Protein AF-A0A4V2B0Q5-F1 (afdb_monomer)

pLDDT: mean 84.86, std 21.52, range [37.88, 98.75]

Foldseek 3Di:
DDDDDDDDDDDDDPPDDDPPPPPPDPPPDPPPVPPDPPFAEDADAFDADPVRHTPVVVLLVRLLVCLVVQGQAYEALDVNNVVPSDDLVVQLVSQVSSCVSCVVSHAYEYELDDPDPVSSVVSCVVCVVHPHPYYDD

Secondary structure (DSSP, 8-state):
----PPPP-----TT-----------------------S-EEE----B-TTSSB-HHHHHHHHHHHHHTT-SEEEETSTTTTTTTS-HHHHHHHHHHHHHHHTTSSEEEEE---S-HHHHHHHHHHHTTSS-SEEE-

Mean predicted aligned error: 11.38 Å

Solvent-accessible surface area (backbone atoms only — not comparable to full-atom values): 8552 Å² total; per-residue (Å²): 138,85,82,86,75,87,79,80,79,91,75,90,60,98,84,64,76,76,82,80,78,71,79,74,75,80,78,88,63,80,89,69,75,76,83,76,80,81,69,57,64,43,65,41,65,65,48,60,42,99,87,68,49,74,28,64,71,57,42,51,55,52,50,52,48,40,60,73,71,64,40,48,22,39,30,40,38,31,77,66,16,42,46,89,78,56,51,75,67,55,53,51,51,52,51,55,53,48,43,65,71,34,67,82,64,40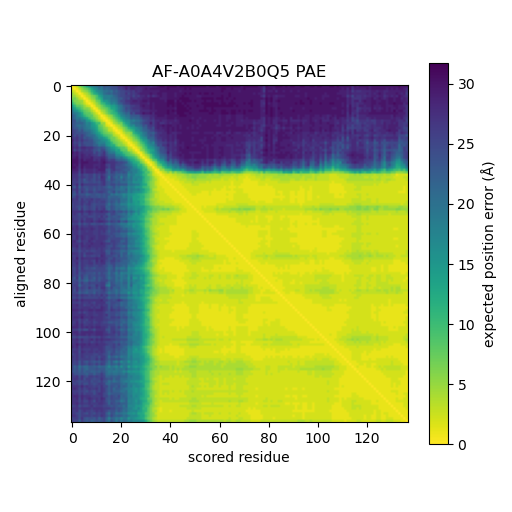,42,41,27,39,42,34,57,56,100,39,71,70,56,20,53,51,38,44,61,59,52,67,74,44,96,52,79,45,73,43,112

Radius of gyration: 20.99 Å; Cα contacts (8 Å, |Δi|>4): 161; chains: 1; bounding box: 62×54×34 Å

Structure (mmCIF, N/CA/C/O backbone):
data_AF-A0A4V2B0Q5-F1
#
_entry.id   AF-A0A4V2B0Q5-F1
#
loop_
_atom_site.group_PDB
_atom_site.id
_atom_site.type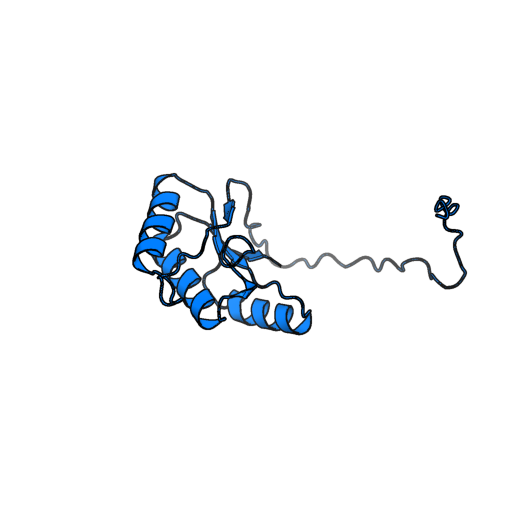_symbol
_atom_site.label_atom_id
_atom_site.label_alt_id
_atom_site.label_comp_id
_atom_site.label_asym_id
_atom_site.label_entity_id
_atom_site.label_seq_id
_atom_site.pdbx_PDB_ins_code
_atom_site.Cartn_x
_atom_site.Cartn_y
_atom_site.Cartn_z
_atom_site.occupancy
_atom_site.B_iso_or_equiv
_atom_site.auth_seq_id
_atom_site.auth_comp_id
_atom_site.auth_asym_id
_atom_site.auth_atom_id
_atom_site.pdbx_PDB_model_num
ATOM 1 N N . MET A 1 1 ? 50.010 -2.312 -4.223 1.00 40.66 1 MET A N 1
ATOM 2 C CA . MET A 1 1 ? 48.945 -1.689 -3.409 1.00 40.66 1 MET A CA 1
ATOM 3 C C . MET A 1 1 ? 49.176 -0.182 -3.366 1.00 40.66 1 MET A C 1
ATOM 5 O O . MET A 1 1 ? 50.048 0.237 -2.614 1.00 40.66 1 MET A O 1
ATOM 9 N N . PRO A 1 2 ? 48.503 0.635 -4.196 1.00 41.44 2 PRO A N 1
ATOM 10 C CA . PRO A 1 2 ? 48.603 2.082 -4.092 1.00 41.44 2 PRO A CA 1
ATOM 11 C C . PRO A 1 2 ? 47.474 2.639 -3.214 1.00 41.44 2 PRO A C 1
ATOM 13 O O . PRO A 1 2 ? 46.297 2.342 -3.397 1.00 41.44 2 PRO A O 1
ATOM 16 N N . VAL A 1 3 ? 47.881 3.439 -2.237 1.00 46.75 3 VAL A N 1
ATOM 17 C CA . VAL A 1 3 ? 47.051 4.226 -1.322 1.00 46.75 3 VAL A CA 1
ATOM 18 C C . VAL A 1 3 ? 46.380 5.361 -2.104 1.00 46.75 3 VAL A C 1
ATOM 20 O O . VAL A 1 3 ? 47.073 6.188 -2.699 1.00 46.75 3 VAL A O 1
ATOM 23 N N . TYR A 1 4 ? 45.047 5.430 -2.108 1.00 43.41 4 TYR A N 1
ATOM 24 C CA . TYR A 1 4 ? 44.324 6.561 -2.694 1.00 43.41 4 TYR A CA 1
ATOM 25 C C . TYR A 1 4 ? 44.425 7.779 -1.770 1.00 43.41 4 TYR A C 1
ATOM 27 O O . TYR A 1 4 ? 43.914 7.797 -0.652 1.00 43.41 4 TYR A O 1
ATOM 35 N N . ARG A 1 5 ? 45.125 8.804 -2.258 1.00 41.38 5 ARG A N 1
ATOM 36 C CA . ARG A 1 5 ? 45.285 10.118 -1.632 1.00 41.38 5 ARG A CA 1
ATOM 37 C C . ARG A 1 5 ? 44.006 10.935 -1.856 1.00 41.38 5 ARG A C 1
ATOM 39 O O . ARG A 1 5 ? 43.526 11.025 -2.982 1.00 41.38 5 ARG A O 1
ATOM 46 N N . CYS A 1 6 ? 43.468 11.528 -0.791 1.00 37.88 6 CYS A N 1
ATOM 47 C CA . CYS A 1 6 ? 42.300 12.412 -0.834 1.00 37.88 6 CYS A CA 1
ATOM 48 C C . CYS A 1 6 ? 42.549 13.597 -1.794 1.00 37.88 6 CYS A C 1
ATOM 50 O O . CYS A 1 6 ? 43.540 14.315 -1.641 1.00 37.88 6 CYS A O 1
ATOM 52 N N . LEU A 1 7 ? 41.687 13.774 -2.802 1.00 46.06 7 LEU A N 1
ATOM 53 C CA . LEU A 1 7 ? 41.765 14.876 -3.770 1.00 46.06 7 LEU A CA 1
ATOM 54 C C . LEU A 1 7 ? 41.350 16.212 -3.120 1.00 46.06 7 LEU A C 1
ATOM 56 O O . LEU A 1 7 ? 40.396 16.240 -2.340 1.00 46.06 7 LEU A O 1
ATOM 60 N N . PRO A 1 8 ? 42.019 17.336 -3.437 1.00 46.00 8 PRO A N 1
ATOM 61 C CA . PRO A 1 8 ? 41.707 18.626 -2.842 1.00 46.00 8 PRO A CA 1
ATOM 62 C C . PRO A 1 8 ? 40.469 19.276 -3.481 1.00 46.00 8 PRO A C 1
ATOM 64 O O . PRO A 1 8 ? 40.273 19.242 -4.691 1.00 46.00 8 PRO A O 1
ATOM 67 N N . ARG A 1 9 ? 39.661 19.891 -2.609 1.00 49.53 9 ARG A N 1
ATOM 68 C CA . ARG A 1 9 ? 38.743 21.036 -2.787 1.00 49.53 9 ARG A CA 1
ATOM 69 C C . ARG A 1 9 ? 38.374 21.402 -4.242 1.00 49.53 9 ARG A C 1
ATOM 71 O O . ARG A 1 9 ? 39.154 22.024 -4.956 1.00 49.53 9 ARG A O 1
ATOM 78 N N . ILE A 1 10 ? 37.127 21.105 -4.621 1.00 55.50 10 ILE A N 1
ATOM 79 C CA . ILE A 1 10 ? 36.496 21.482 -5.898 1.00 55.50 10 ILE A CA 1
ATOM 80 C C . ILE A 1 10 ? 36.629 22.997 -6.133 1.00 55.50 10 ILE A C 1
ATOM 82 O O . ILE A 1 10 ? 36.014 23.808 -5.435 1.00 55.50 10 ILE A O 1
ATOM 86 N N . ALA A 1 11 ? 37.428 23.373 -7.131 1.00 45.50 11 ALA A N 1
ATOM 87 C CA . ALA A 1 11 ? 37.493 24.723 -7.674 1.00 45.50 11 ALA A CA 1
ATOM 88 C C . ALA A 1 11 ? 36.322 24.953 -8.649 1.00 45.50 11 ALA A C 1
ATOM 90 O O . ALA A 1 11 ? 36.002 24.100 -9.476 1.00 45.50 11 ALA A O 1
ATOM 91 N N . ARG A 1 12 ? 35.668 26.115 -8.532 1.00 48.53 12 ARG A N 1
ATOM 92 C CA . ARG A 1 12 ? 34.535 26.550 -9.364 1.00 48.53 12 ARG A CA 1
ATOM 93 C C . ARG A 1 12 ? 35.002 26.770 -10.810 1.00 48.53 12 ARG A C 1
ATOM 95 O O . ARG A 1 12 ? 35.681 27.753 -11.086 1.00 48.53 12 ARG A O 1
ATOM 102 N N . GLY A 1 13 ? 34.657 25.856 -11.716 1.00 43.53 13 GLY A N 1
ATOM 103 C CA . GLY A 1 13 ? 34.906 26.004 -13.153 1.00 43.53 13 GLY A CA 1
ATOM 104 C C . GLY A 1 13 ? 33.869 26.902 -13.857 1.00 43.53 13 GLY A C 1
ATOM 105 O O . GLY A 1 13 ? 32.760 27.065 -13.347 1.00 43.53 13 GLY A O 1
ATOM 106 N N . PRO A 1 14 ? 34.189 27.442 -15.050 1.00 50.22 14 PRO A N 1
ATOM 107 C CA . PRO A 1 14 ? 33.365 28.408 -15.798 1.00 50.22 14 PRO A CA 1
ATOM 108 C C . PRO A 1 14 ? 32.073 27.831 -16.414 1.00 50.22 14 PRO A C 1
ATOM 110 O O . PRO A 1 14 ? 31.337 28.554 -17.076 1.00 50.22 14 PRO A O 1
ATOM 113 N N . TYR A 1 15 ? 31.782 26.544 -16.194 1.00 47.38 15 TYR A N 1
ATOM 114 C CA . TYR A 1 15 ? 30.649 25.820 -16.789 1.00 47.38 15 TYR A CA 1
ATOM 115 C C . TYR A 1 15 ? 29.410 25.695 -15.887 1.00 47.38 15 TYR A C 1
ATOM 117 O O . TYR A 1 15 ? 28.433 25.067 -16.284 1.00 47.38 15 TYR A O 1
ATOM 125 N N . TYR A 1 16 ? 29.409 26.305 -14.698 1.00 42.81 16 TYR A N 1
ATOM 126 C CA . TYR A 1 16 ? 28.202 26.426 -13.877 1.00 42.81 16 TYR A CA 1
ATOM 127 C C . TYR A 1 16 ? 27.689 27.868 -13.924 1.00 42.81 16 TYR A C 1
ATOM 129 O O . TYR A 1 16 ? 28.200 28.709 -13.177 1.00 42.81 16 TYR A O 1
ATOM 137 N N . PRO A 1 17 ? 26.688 28.196 -14.765 1.00 55.19 17 PRO A N 1
ATOM 138 C CA . PRO A 1 17 ? 25.975 29.448 -14.580 1.00 55.19 17 PRO A CA 1
ATOM 139 C C . PRO A 1 17 ? 25.344 29.440 -13.182 1.00 55.19 17 PRO A C 1
ATOM 141 O O . PRO A 1 17 ? 24.828 28.417 -12.723 1.00 55.19 17 PRO A O 1
ATOM 144 N N . ALA A 1 18 ? 25.415 30.575 -12.483 1.00 54.31 18 ALA A N 1
ATOM 145 C CA . ALA A 1 18 ? 24.735 30.747 -11.204 1.00 54.31 18 ALA A CA 1
ATOM 146 C C . ALA A 1 18 ? 23.251 30.369 -11.369 1.00 54.31 18 ALA A C 1
ATOM 148 O O . ALA A 1 18 ? 22.654 30.737 -12.387 1.00 54.31 18 ALA A O 1
ATOM 149 N N . PRO A 1 19 ? 22.637 29.639 -10.419 1.00 50.50 19 PRO A N 1
ATOM 150 C CA . PRO A 1 19 ? 21.245 29.251 -10.555 1.00 50.50 19 PRO A CA 1
ATOM 151 C C . PRO A 1 19 ? 20.395 30.517 -10.642 1.00 50.50 19 PRO A C 1
ATOM 153 O O . PRO A 1 19 ? 20.313 31.305 -9.697 1.00 50.50 19 PRO A O 1
ATOM 156 N N . LEU A 1 20 ? 19.773 30.718 -11.804 1.00 53.41 20 LEU A N 1
ATOM 157 C CA . LEU A 1 20 ? 18.772 31.748 -12.012 1.00 53.41 20 LEU A CA 1
ATOM 158 C C . LEU A 1 20 ? 17.530 31.296 -11.240 1.00 53.41 20 LEU A C 1
ATOM 160 O O . LEU A 1 20 ? 16.644 30.640 -11.787 1.00 53.41 20 LEU A O 1
ATOM 164 N N . PHE A 1 21 ? 17.498 31.572 -9.936 1.00 53.44 21 PHE A N 1
ATOM 165 C CA . PHE A 1 21 ? 16.332 31.322 -9.099 1.00 53.44 21 PHE A CA 1
ATOM 166 C C . PHE A 1 21 ? 15.186 32.207 -9.597 1.00 53.44 21 PHE A C 1
ATOM 168 O O . PHE A 1 21 ? 14.968 33.327 -9.134 1.00 53.44 21 PHE A O 1
ATOM 175 N N . ARG A 1 22 ? 14.431 31.700 -10.578 1.00 51.22 22 ARG A N 1
ATOM 176 C CA . ARG A 1 22 ? 13.109 32.214 -10.906 1.00 51.22 22 ARG A CA 1
ATOM 177 C C . ARG A 1 22 ? 12.263 32.023 -9.659 1.00 51.22 22 ARG A C 1
ATOM 179 O O . ARG A 1 22 ? 11.947 30.905 -9.265 1.00 51.22 22 ARG A O 1
ATOM 186 N N . ARG A 1 23 ? 11.928 33.142 -9.026 1.00 48.72 23 ARG A N 1
ATOM 187 C CA . ARG A 1 23 ? 10.976 33.229 -7.924 1.00 48.72 23 ARG A CA 1
ATOM 188 C C . ARG A 1 23 ? 9.655 32.635 -8.420 1.00 48.72 23 ARG A C 1
ATOM 190 O O . ARG A 1 23 ? 8.920 33.296 -9.152 1.00 48.72 23 ARG A O 1
ATOM 197 N N . PHE A 1 24 ? 9.396 31.368 -8.097 1.00 50.41 24 PHE A N 1
ATOM 198 C CA . PHE A 1 24 ? 8.123 30.729 -8.405 1.00 50.41 24 PHE A CA 1
ATOM 199 C C . PHE A 1 24 ? 7.029 31.559 -7.734 1.00 50.41 24 PHE A C 1
ATOM 201 O O . PHE A 1 24 ? 7.028 31.747 -6.515 1.00 50.41 24 PHE A O 1
ATOM 208 N N . LYS A 1 25 ? 6.128 32.124 -8.545 1.00 43.75 25 LYS A N 1
ATOM 209 C CA . LYS A 1 25 ? 4.905 32.737 -8.035 1.00 43.75 25 LYS A CA 1
ATOM 210 C C . LYS A 1 25 ? 4.177 31.653 -7.245 1.00 43.75 25 LYS A C 1
ATOM 212 O O . LYS A 1 25 ? 3.886 30.591 -7.787 1.00 43.75 25 LYS A O 1
ATOM 217 N N . ARG A 1 26 ? 3.920 31.922 -5.963 1.00 45.16 26 ARG A N 1
ATOM 218 C CA . ARG A 1 26 ? 3.016 31.131 -5.124 1.00 45.16 26 ARG A CA 1
ATOM 219 C C . ARG A 1 26 ? 1.700 31.000 -5.895 1.00 45.16 26 ARG A C 1
ATOM 221 O O . ARG A 1 26 ? 1.021 32.004 -6.101 1.00 45.16 26 ARG A O 1
ATOM 228 N N . PHE A 1 27 ? 1.379 29.800 -6.368 1.00 46.44 27 PHE A N 1
ATOM 229 C CA . PHE A 1 27 ? 0.047 29.517 -6.882 1.00 46.44 27 PHE A CA 1
ATOM 230 C C . PHE A 1 27 ? -0.914 29.630 -5.699 1.00 46.44 27 PHE A C 1
ATOM 232 O O . PHE A 1 27 ? -0.896 28.803 -4.792 1.00 46.44 27 PHE A O 1
ATOM 239 N N . ALA A 1 28 ? -1.711 30.696 -5.684 1.00 52.34 28 ALA A N 1
ATOM 240 C CA . ALA A 1 28 ? -2.884 30.804 -4.833 1.00 52.34 28 ALA A CA 1
ATOM 241 C C . ALA A 1 28 ? -3.981 29.912 -5.439 1.00 52.34 28 ALA A C 1
ATOM 243 O O . ALA A 1 28 ? -4.867 30.389 -6.139 1.00 52.34 28 ALA A O 1
ATOM 244 N N . GLY A 1 29 ? -3.848 28.599 -5.258 1.00 41.22 29 GLY A N 1
ATOM 245 C CA . GLY A 1 29 ? -4.942 27.645 -5.431 1.00 41.22 29 GLY A CA 1
ATOM 246 C C . GLY A 1 29 ? -5.624 27.430 -4.083 1.00 41.22 29 GLY A C 1
ATOM 247 O O . GLY A 1 29 ? -4.952 27.531 -3.058 1.00 41.22 29 GLY A O 1
ATOM 248 N N . ASN A 1 30 ? -6.941 27.192 -4.095 1.00 45.16 30 ASN A N 1
ATOM 249 C CA . ASN A 1 30 ? -7.788 26.906 -2.929 1.00 45.16 30 ASN A CA 1
ATOM 250 C C . ASN A 1 30 ? -7.044 26.170 -1.811 1.00 45.16 30 ASN A C 1
ATOM 252 O O . ASN A 1 30 ? -6.282 25.249 -2.093 1.00 45.16 30 ASN A O 1
ATOM 256 N N . SER A 1 31 ? -7.309 26.558 -0.558 1.00 45.66 31 SER A N 1
ATOM 257 C CA . SER A 1 31 ? -6.813 25.895 0.651 1.00 45.66 31 SER A CA 1
ATOM 258 C C . SER A 1 31 ? -7.182 24.409 0.638 1.00 45.66 31 SER A C 1
ATOM 260 O O . SER A 1 31 ? -8.184 23.994 1.213 1.00 45.66 31 SER A O 1
ATOM 262 N N . MET A 1 32 ? -6.356 23.606 -0.022 1.00 50.19 32 MET A N 1
ATOM 263 C CA . MET A 1 32 ? -6.259 22.179 0.186 1.00 50.19 32 MET A CA 1
ATOM 264 C C . MET A 1 32 ? -5.786 22.075 1.629 1.00 50.19 32 MET A C 1
ATOM 266 O O . MET A 1 32 ? -4.662 22.480 1.931 1.00 50.19 32 MET A O 1
ATOM 270 N N . SER A 1 33 ? -6.672 21.677 2.545 1.00 56.34 33 SER A N 1
ATOM 271 C CA . SER A 1 33 ? -6.256 21.337 3.902 1.00 56.34 33 SER A CA 1
ATOM 272 C C . SER A 1 33 ? -5.078 20.385 3.747 1.00 56.34 33 SER A C 1
ATOM 274 O O . SER A 1 33 ? -5.255 19.309 3.175 1.00 56.34 33 SER A O 1
ATOM 276 N N . ALA A 1 34 ? -3.875 20.825 4.117 1.00 62.38 34 ALA A N 1
ATOM 277 C CA . ALA A 1 34 ? -2.680 20.025 3.922 1.00 62.38 34 ALA A CA 1
ATOM 278 C C . ALA A 1 34 ? -2.923 18.683 4.618 1.00 62.38 34 ALA A C 1
ATOM 280 O O . ALA A 1 34 ? -3.135 18.652 5.831 1.00 62.38 34 ALA A O 1
ATOM 281 N N . VAL A 1 35 ? -2.983 17.600 3.839 1.00 68.81 35 VAL A N 1
ATOM 282 C CA . VAL A 1 35 ? -3.104 16.253 4.393 1.00 68.81 35 VAL A CA 1
ATOM 283 C C . VAL A 1 35 ? -1.852 16.044 5.234 1.00 68.81 35 VAL A C 1
ATOM 285 O O . VAL A 1 35 ? -0.736 16.029 4.716 1.00 68.81 35 VAL A O 1
ATOM 288 N N . SER A 1 36 ? -2.028 16.003 6.552 1.00 85.56 36 SER A N 1
ATOM 289 C CA . SER A 1 36 ? -0.931 15.745 7.474 1.00 85.56 36 SER A CA 1
ATOM 290 C C . SER A 1 36 ? -0.602 14.259 7.426 1.00 85.56 36 SER A C 1
ATOM 292 O O . SER A 1 36 ? -1.469 13.434 7.701 1.00 85.56 36 SER A O 1
ATOM 294 N N . PHE A 1 37 ? 0.653 13.938 7.114 1.00 93.25 37 PHE A N 1
ATOM 295 C CA . PHE A 1 37 ? 1.222 12.591 7.240 1.00 93.25 37 PHE A CA 1
ATOM 296 C C . PHE A 1 37 ? 2.000 12.418 8.555 1.00 93.25 37 PHE A C 1
ATOM 298 O O . PHE A 1 37 ? 2.855 11.544 8.670 1.00 93.25 37 PHE A O 1
ATOM 305 N N . ALA A 1 38 ? 1.766 13.278 9.550 1.00 94.50 38 ALA A N 1
ATOM 306 C CA . ALA A 1 38 ? 2.348 13.079 10.872 1.00 94.50 38 ALA A CA 1
ATOM 307 C C . ALA A 1 38 ? 1.749 11.822 11.520 1.00 94.50 38 ALA A C 1
ATOM 309 O O . ALA A 1 38 ? 0.536 11.640 11.482 1.00 94.50 38 ALA A O 1
ATOM 310 N N . GLY A 1 39 ? 2.600 10.984 12.112 1.00 95.31 39 GLY A N 1
ATOM 311 C CA . GLY A 1 39 ? 2.189 9.742 12.764 1.00 95.31 39 GLY A CA 1
ATOM 312 C C . GLY A 1 39 ? 3.030 8.538 12.345 1.00 95.31 39 GLY A C 1
ATOM 313 O O . GLY A 1 39 ? 3.984 8.653 11.570 1.00 95.31 39 GLY A O 1
ATOM 314 N N . LEU A 1 40 ? 2.667 7.368 12.858 1.00 96.94 40 LEU A N 1
ATOM 315 C CA . LEU A 1 40 ? 3.267 6.081 12.549 1.00 96.94 40 LEU A CA 1
ATOM 316 C C . LEU A 1 40 ? 2.692 5.517 11.245 1.00 96.94 40 LEU A C 1
ATOM 318 O O . LEU A 1 40 ? 1.560 5.040 11.202 1.00 96.94 40 LEU A O 1
ATOM 322 N N . HIS A 1 41 ? 3.512 5.521 10.196 1.00 97.56 41 HIS A N 1
ATOM 323 C CA . HIS A 1 41 ? 3.175 4.924 8.907 1.00 97.56 41 HIS A CA 1
ATOM 324 C C . HIS A 1 41 ? 4.004 3.661 8.693 1.00 97.56 41 HIS A C 1
ATOM 326 O O . HIS A 1 41 ? 5.235 3.718 8.671 1.00 97.56 41 HIS A O 1
ATOM 332 N N . VAL A 1 42 ? 3.342 2.518 8.541 1.00 98.38 42 VAL A N 1
ATOM 333 C CA . VAL A 1 42 ? 4.025 1.229 8.392 1.00 98.38 42 VAL A CA 1
ATOM 334 C C . VAL A 1 42 ? 4.202 0.907 6.915 1.00 98.38 42 VAL A C 1
ATOM 336 O O . VAL A 1 42 ? 3.227 0.814 6.171 1.00 98.38 42 VAL A O 1
ATOM 339 N N . ALA A 1 43 ? 5.451 0.698 6.494 1.00 98.19 43 ALA A N 1
ATOM 340 C CA . ALA A 1 43 ? 5.755 0.051 5.221 1.00 98.19 43 ALA A CA 1
ATOM 341 C C . ALA A 1 43 ? 5.365 -1.426 5.325 1.00 98.19 43 ALA A C 1
ATOM 343 O O . ALA A 1 43 ? 6.120 -2.245 5.848 1.00 98.19 43 ALA A O 1
ATOM 344 N N . ILE A 1 44 ? 4.138 -1.727 4.911 1.00 98.56 44 ILE A N 1
ATOM 345 C CA . ILE A 1 44 ? 3.532 -3.040 5.096 1.00 98.56 44 ILE A CA 1
ATOM 346 C C . ILE A 1 44 ? 4.129 -4.031 4.094 1.00 98.56 44 ILE A C 1
ATOM 348 O O . ILE A 1 44 ? 4.315 -3.709 2.920 1.00 98.56 44 ILE A O 1
ATOM 352 N N . VAL A 1 45 ? 4.451 -5.232 4.574 1.00 98.56 45 VAL A N 1
ATOM 353 C CA . VAL A 1 45 ? 4.925 -6.328 3.721 1.00 98.56 45 VAL A CA 1
ATOM 354 C C . VAL A 1 45 ? 3.792 -6.846 2.841 1.00 98.56 45 VAL A C 1
ATOM 356 O O . VAL A 1 45 ? 2.639 -6.883 3.274 1.00 98.56 45 VAL A O 1
ATOM 359 N N . THR A 1 46 ? 4.125 -7.315 1.640 1.00 98.69 46 THR A N 1
ATOM 360 C CA . THR A 1 46 ? 3.179 -8.060 0.804 1.00 98.69 46 THR A CA 1
ATOM 361 C C . THR A 1 46 ? 3.403 -9.555 1.025 1.00 98.69 46 THR A C 1
ATOM 363 O O . THR A 1 46 ? 4.461 -10.065 0.661 1.00 98.69 46 THR A O 1
ATOM 366 N N . PRO A 1 47 ? 2.473 -10.278 1.672 1.00 98.31 47 PRO A N 1
ATOM 367 C CA . PRO A 1 47 ? 2.639 -11.704 1.904 1.00 98.31 47 PRO A CA 1
ATOM 368 C C . PRO A 1 47 ? 2.375 -12.488 0.616 1.00 98.31 47 PRO A C 1
ATOM 370 O O . PRO A 1 47 ? 1.408 -12.219 -0.095 1.00 98.31 47 PRO A O 1
ATOM 373 N N . PHE A 1 48 ? 3.190 -13.508 0.367 1.00 98.19 48 PHE A N 1
ATOM 374 C CA . PHE A 1 48 ? 3.065 -14.404 -0.782 1.00 98.19 48 PHE A CA 1
ATOM 375 C C . PHE A 1 48 ? 2.885 -15.849 -0.326 1.00 98.19 48 PHE A C 1
ATOM 377 O O . PHE A 1 48 ? 3.382 -16.260 0.727 1.00 98.19 48 PHE A O 1
ATOM 384 N N . ARG A 1 49 ? 2.176 -16.634 -1.133 1.00 98.00 49 ARG A N 1
ATOM 385 C CA . ARG A 1 49 ? 2.116 -18.090 -1.000 1.00 98.00 49 ARG A CA 1
ATOM 386 C C . ARG A 1 49 ? 3.372 -18.725 -1.584 1.00 98.00 49 ARG A C 1
ATOM 388 O O . ARG A 1 49 ? 4.134 -18.091 -2.306 1.00 98.00 49 ARG A O 1
ATOM 395 N N . ALA A 1 50 ? 3.551 -20.019 -1.325 1.00 96.88 50 ALA A N 1
ATOM 396 C CA . ALA A 1 50 ? 4.671 -20.782 -1.873 1.00 96.88 50 ALA A CA 1
ATOM 397 C C . ALA A 1 50 ? 4.722 -20.783 -3.417 1.00 96.88 50 ALA A C 1
ATOM 399 O O . ALA A 1 50 ? 5.802 -20.951 -3.974 1.00 96.88 50 ALA A O 1
ATOM 400 N N . GLY A 1 51 ? 3.582 -20.591 -4.097 1.00 95.75 51 GLY A N 1
ATOM 401 C CA . GLY A 1 51 ? 3.502 -20.491 -5.559 1.00 95.75 51 GLY A CA 1
ATOM 402 C C . GLY A 1 51 ? 3.908 -19.130 -6.137 1.00 95.75 51 GLY A C 1
ATOM 403 O O . GLY A 1 51 ? 4.052 -19.010 -7.350 1.00 95.75 51 GLY A O 1
ATOM 404 N N . GLY A 1 52 ? 4.148 -18.126 -5.288 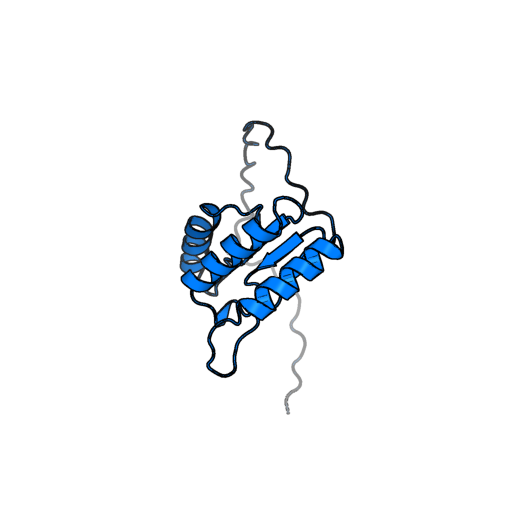1.00 94.88 52 GLY A N 1
ATOM 405 C CA . GLY A 1 52 ? 4.495 -16.766 -5.704 1.00 94.88 52 GLY A CA 1
ATOM 406 C C . GLY A 1 52 ? 3.293 -15.837 -5.871 1.00 94.88 52 GLY A C 1
ATOM 407 O O . GLY A 1 52 ? 3.488 -14.636 -5.994 1.00 94.88 52 GLY A O 1
ATOM 408 N N . GLU A 1 53 ? 2.057 -16.340 -5.811 1.00 97.31 53 GLU A N 1
ATOM 409 C CA . GLU A 1 53 ? 0.864 -15.494 -5.761 1.00 97.31 53 GLU A CA 1
ATOM 410 C C . GLU A 1 53 ? 0.700 -14.786 -4.407 1.00 97.31 53 GLU A C 1
ATOM 412 O O . GLU A 1 53 ? 1.009 -15.345 -3.349 1.00 97.31 53 GLU A O 1
ATOM 417 N N . VAL A 1 54 ? 0.145 -13.571 -4.421 1.00 98.31 54 VAL A N 1
ATOM 418 C CA . VAL A 1 54 ? -0.179 -12.827 -3.195 1.00 98.31 54 VAL A CA 1
ATOM 419 C C . VAL A 1 54 ? -1.110 -13.648 -2.293 1.00 98.31 54 VAL A C 1
ATOM 421 O O . VAL A 1 54 ? -2.172 -14.136 -2.703 1.00 98.31 54 VAL A O 1
ATOM 424 N N . ASP A 1 55 ? -0.744 -13.775 -1.017 1.00 98.56 55 ASP A N 1
ATOM 425 C CA . ASP A 1 55 ? -1.606 -14.384 -0.012 1.00 98.56 55 ASP A CA 1
ATOM 426 C C . ASP A 1 55 ? -2.615 -13.368 0.533 1.00 98.56 55 ASP A C 1
ATOM 428 O O . ASP A 1 55 ? -2.437 -12.748 1.584 1.00 98.56 55 ASP A O 1
ATOM 432 N N . TRP A 1 56 ? -3.740 -13.250 -0.165 1.00 98.38 56 TRP A N 1
ATOM 433 C CA . TRP A 1 56 ? -4.826 -12.337 0.195 1.00 98.38 56 TRP A CA 1
ATOM 434 C C . TRP A 1 56 ? -5.418 -12.556 1.595 1.00 98.38 56 TRP A C 1
ATOM 436 O O . TRP A 1 56 ? -5.938 -11.612 2.200 1.00 98.38 56 TRP A O 1
ATOM 446 N N . ALA A 1 57 ? -5.352 -13.782 2.124 1.00 98.44 57 ALA A N 1
ATOM 447 C CA . ALA A 1 57 ? -5.842 -14.072 3.466 1.00 98.44 57 ALA A CA 1
ATOM 448 C C . ALA A 1 57 ? -4.878 -13.515 4.522 1.00 98.44 57 ALA A C 1
ATOM 450 O O . ALA A 1 57 ? -5.320 -12.913 5.500 1.00 98.44 57 ALA A O 1
ATOM 451 N N . ALA A 1 58 ? -3.567 -13.680 4.316 1.00 98.69 58 ALA A N 1
ATOM 452 C CA . ALA A 1 58 ? -2.551 -13.063 5.163 1.00 98.69 58 ALA A CA 1
ATOM 453 C C . ALA A 1 58 ? -2.563 -11.534 5.052 1.00 98.69 58 ALA A C 1
ATOM 455 O O . ALA A 1 58 ? -2.506 -10.865 6.081 1.00 98.69 58 ALA A O 1
ATOM 456 N N . TRP A 1 59 ? -2.721 -10.993 3.840 1.00 98.75 59 TRP A N 1
ATOM 457 C CA . TRP A 1 59 ? -2.852 -9.552 3.606 1.00 98.75 59 TRP A CA 1
ATOM 458 C C . TRP A 1 59 ? -3.989 -8.950 4.434 1.00 98.75 59 TRP A C 1
ATOM 460 O O . TRP A 1 59 ? -3.776 -8.003 5.184 1.00 98.75 59 TRP A O 1
ATOM 470 N N . THR A 1 60 ? -5.174 -9.564 4.371 1.00 98.69 60 THR A N 1
ATOM 471 C CA . THR A 1 60 ? -6.350 -9.118 5.132 1.00 98.69 60 THR A CA 1
ATOM 472 C C . THR A 1 60 ? -6.079 -9.102 6.636 1.00 98.69 60 THR A C 1
ATOM 474 O O . THR A 1 60 ? -6.320 -8.095 7.293 1.00 98.69 60 THR A O 1
ATOM 477 N N . ARG A 1 61 ? -5.490 -10.176 7.183 1.00 98.69 61 ARG A N 1
ATOM 478 C CA . ARG A 1 61 ? -5.140 -10.234 8.613 1.00 98.69 61 ARG A CA 1
ATOM 479 C C . ARG A 1 61 ? -4.128 -9.159 9.019 1.00 98.69 61 ARG A C 1
ATOM 481 O O . ARG A 1 61 ? -4.233 -8.625 10.119 1.00 98.69 61 ARG A O 1
ATOM 488 N N . LEU A 1 62 ? -3.148 -8.859 8.163 1.00 98.50 62 LEU A N 1
ATOM 489 C CA . LEU A 1 62 ? -2.129 -7.839 8.431 1.00 98.50 62 LEU A CA 1
ATOM 490 C C . LEU A 1 62 ? -2.723 -6.428 8.449 1.00 98.50 62 LEU A C 1
ATOM 492 O O . LEU A 1 62 ? -2.428 -5.650 9.354 1.00 98.50 62 LEU A O 1
ATOM 496 N N . VAL A 1 63 ? -3.582 -6.100 7.485 1.00 98.62 63 VAL A N 1
ATOM 497 C CA . VAL A 1 63 ? -4.263 -4.801 7.462 1.00 98.62 63 VAL A CA 1
ATOM 498 C C . VAL A 1 63 ? -5.197 -4.668 8.666 1.00 98.62 63 VAL A C 1
ATOM 500 O O . VAL A 1 63 ? -5.129 -3.661 9.370 1.00 98.62 63 VAL A O 1
ATOM 503 N N . ASP A 1 64 ? -5.997 -5.695 8.969 1.00 98.56 64 ASP A N 1
ATOM 504 C CA . ASP A 1 64 ? -6.878 -5.706 10.144 1.00 98.56 64 ASP A CA 1
ATOM 505 C C . ASP A 1 64 ? -6.097 -5.525 11.450 1.00 98.56 64 ASP A C 1
ATOM 507 O O . ASP A 1 64 ? -6.539 -4.799 12.342 1.00 98.56 64 ASP A O 1
ATOM 511 N N . PHE A 1 65 ? -4.915 -6.135 11.560 1.00 98.69 65 PHE A N 1
ATOM 512 C CA . PHE A 1 65 ? -4.025 -5.921 12.694 1.00 98.69 65 PHE A CA 1
ATOM 513 C C . PHE A 1 65 ? -3.642 -4.441 12.831 1.00 98.69 65 PHE A C 1
ATOM 515 O O . PHE A 1 65 ? -3.814 -3.869 13.906 1.00 98.69 65 PHE A O 1
ATOM 522 N N . HIS A 1 66 ? -3.189 -3.784 11.759 1.00 98.50 66 HIS A N 1
ATOM 523 C CA . HIS A 1 66 ? -2.809 -2.366 11.812 1.00 98.50 66 HIS A CA 1
ATOM 524 C C . HIS A 1 66 ? -3.978 -1.436 12.130 1.00 98.50 66 HIS A C 1
ATOM 526 O O . HIS A 1 66 ? -3.818 -0.480 12.893 1.00 98.50 66 HIS A O 1
ATOM 532 N N . VAL A 1 67 ? -5.157 -1.751 11.595 1.00 98.19 67 VAL A N 1
ATOM 533 C CA . VAL A 1 67 ? -6.410 -1.085 11.947 1.00 98.19 67 VAL A CA 1
ATOM 534 C C . VAL A 1 67 ? -6.683 -1.205 13.451 1.00 98.19 67 VAL A C 1
ATOM 536 O O . VAL A 1 67 ? -7.000 -0.210 14.096 1.00 98.19 67 VAL A O 1
ATOM 539 N N . GLN A 1 68 ? -6.560 -2.406 14.024 1.00 98.25 68 GLN A N 1
ATOM 540 C CA . GLN A 1 68 ? -6.815 -2.655 15.448 1.00 98.25 68 GLN A CA 1
ATOM 541 C C . GLN A 1 68 ? -5.782 -1.990 16.361 1.00 98.25 68 GLN A C 1
ATOM 543 O O . GLN A 1 68 ? -6.135 -1.532 17.444 1.00 98.25 68 GLN A O 1
ATOM 548 N N . GLN A 1 69 ? -4.520 -1.919 15.930 1.00 98.00 69 GLN A N 1
ATOM 549 C CA . GLN A 1 69 ? -3.450 -1.265 16.687 1.00 98.00 69 GLN A CA 1
ATOM 550 C C . GLN A 1 69 ? -3.490 0.269 16.605 1.00 98.00 69 GLN A C 1
ATOM 552 O O . GLN A 1 69 ? -2.710 0.925 17.289 1.00 98.00 69 GLN A O 1
ATOM 557 N N . GLY A 1 70 ? -4.364 0.853 15.777 1.00 95.94 70 GLY A N 1
ATOM 558 C CA . GLY A 1 70 ? -4.453 2.307 15.622 1.00 95.94 70 GLY A CA 1
ATOM 559 C C . GLY A 1 70 ? -3.212 2.915 14.967 1.00 95.94 70 GLY A C 1
ATOM 560 O O . GLY A 1 70 ? -2.765 3.983 15.370 1.00 95.94 70 GLY A O 1
ATOM 561 N N . THR A 1 71 ? -2.627 2.218 13.986 1.00 97.00 71 THR A N 1
ATOM 562 C CA . THR A 1 71 ? -1.565 2.794 13.141 1.00 97.00 71 THR A CA 1
ATOM 563 C C . THR A 1 71 ? -2.115 4.019 12.394 1.00 97.00 71 THR A C 1
ATOM 565 O O . THR A 1 71 ? -3.287 4.029 12.041 1.00 97.00 71 THR A O 1
ATOM 568 N N . ASP A 1 72 ? -1.310 5.047 12.115 1.00 97.81 72 ASP A N 1
ATOM 569 C CA . ASP A 1 72 ? -1.814 6.241 11.416 1.00 97.81 72 ASP A CA 1
ATOM 570 C C . ASP A 1 72 ? -1.970 6.008 9.903 1.00 97.81 72 ASP A C 1
ATOM 572 O O . ASP A 1 72 ? -2.881 6.542 9.264 1.00 97.81 72 ASP A O 1
ATOM 576 N N . GLY A 1 73 ? -1.118 5.166 9.311 1.00 97.94 73 GLY A N 1
ATOM 577 C CA . GLY A 1 73 ? -1.227 4.814 7.900 1.00 97.94 73 GLY A CA 1
ATOM 578 C C . GLY A 1 73 ? -0.375 3.635 7.449 1.00 97.94 73 GLY A C 1
ATOM 579 O O . GLY A 1 73 ? 0.499 3.144 8.162 1.00 97.94 73 GLY A O 1
ATOM 580 N N . LEU A 1 74 ? -0.629 3.194 6.222 1.00 98.56 74 LEU A N 1
ATOM 581 C CA . LEU A 1 74 ? 0.108 2.138 5.541 1.00 98.56 74 LEU A CA 1
ATOM 582 C C . LEU A 1 74 ? 0.771 2.690 4.285 1.00 98.56 74 LEU A C 1
ATOM 584 O O . LEU A 1 74 ? 0.157 3.434 3.520 1.00 98.56 74 LEU A O 1
ATOM 588 N N . VAL A 1 75 ? 2.012 2.272 4.060 1.00 98.56 75 VAL A N 1
ATOM 589 C CA . VAL A 1 75 ? 2.735 2.473 2.806 1.00 98.56 75 VAL A CA 1
ATOM 590 C C . VAL A 1 75 ? 2.788 1.136 2.078 1.00 98.56 75 VAL A C 1
ATOM 592 O O . VAL A 1 75 ? 3.521 0.230 2.473 1.00 98.56 75 VAL A O 1
ATOM 595 N N . ILE A 1 76 ? 1.987 1.017 1.027 1.00 98.69 76 ILE A N 1
ATOM 596 C CA . ILE A 1 76 ? 1.834 -0.184 0.202 1.00 98.69 76 ILE A CA 1
ATOM 597 C C . ILE A 1 76 ? 2.822 -0.115 -0.959 1.00 98.69 76 ILE A C 1
ATOM 599 O O . ILE A 1 76 ? 3.036 0.960 -1.517 1.00 98.69 76 ILE A O 1
ATOM 603 N N . ALA A 1 77 ? 3.410 -1.252 -1.340 1.00 98.00 77 ALA A N 1
ATOM 604 C CA . ALA A 1 77 ? 4.372 -1.342 -2.442 1.00 98.00 77 ALA A CA 1
ATOM 605 C C . ALA A 1 77 ? 5.572 -0.379 -2.293 1.00 98.00 77 ALA A C 1
ATOM 607 O O . ALA A 1 77 ? 6.058 0.197 -3.264 1.00 98.00 77 ALA A O 1
ATOM 608 N N . GLY A 1 78 ? 6.062 -0.199 -1.061 1.00 96.69 78 GLY A N 1
ATOM 609 C CA . GLY A 1 78 ? 7.434 0.260 -0.819 1.00 96.69 78 GLY A CA 1
ATOM 610 C C . GLY A 1 78 ? 8.436 -0.890 -0.985 1.00 96.69 78 GLY A C 1
ATOM 611 O O . GLY A 1 78 ? 8.042 -2.012 -1.291 1.00 96.69 78 GLY A O 1
ATOM 612 N N . THR A 1 79 ? 9.725 -0.662 -0.719 1.00 95.88 79 THR A N 1
ATOM 613 C CA . THR A 1 79 ? 10.740 -1.734 -0.794 1.00 95.88 79 THR A CA 1
ATOM 614 C C . THR A 1 79 ? 10.401 -2.904 0.134 1.00 95.88 79 THR A C 1
ATOM 616 O O . THR A 1 79 ? 10.432 -4.049 -0.292 1.00 95.88 79 THR A O 1
ATOM 619 N N . THR A 1 80 ? 9.978 -2.617 1.372 1.00 97.88 80 THR A N 1
ATOM 620 C CA . THR A 1 80 ? 9.479 -3.617 2.338 1.00 97.88 80 THR A CA 1
ATOM 621 C C . THR A 1 80 ? 8.226 -4.350 1.852 1.00 97.88 80 THR A C 1
ATOM 623 O O . THR A 1 80 ? 7.990 -5.493 2.222 1.00 97.88 80 THR A O 1
ATOM 626 N N . GLY A 1 81 ? 7.419 -3.684 1.026 1.00 97.56 81 GLY A N 1
ATOM 627 C CA . GLY A 1 81 ? 6.232 -4.249 0.391 1.00 97.56 81 GLY A CA 1
ATOM 628 C C . GLY A 1 81 ? 6.523 -4.947 -0.936 1.00 97.56 81 GLY A C 1
ATOM 629 O O . GLY A 1 81 ? 5.573 -5.235 -1.655 1.00 97.56 81 GLY A O 1
ATOM 630 N N . GLU A 1 82 ? 7.798 -5.192 -1.262 1.00 96.94 82 GLU A N 1
ATOM 631 C CA . GLU A 1 82 ? 8.248 -5.899 -2.466 1.00 96.94 82 GLU A CA 1
ATOM 632 C C . GLU A 1 82 ? 7.897 -5.179 -3.788 1.00 96.94 82 GLU A C 1
ATOM 634 O O . GLU A 1 82 ? 7.501 -5.775 -4.786 1.00 96.94 82 GLU A O 1
ATOM 639 N N . SER A 1 83 ? 8.078 -3.853 -3.825 1.00 95.56 83 SER A N 1
ATOM 640 C CA . SER A 1 83 ? 7.722 -2.986 -4.968 1.00 95.56 83 SER A CA 1
ATOM 641 C C . SER A 1 83 ? 8.301 -3.380 -6.335 1.00 95.56 83 SER A C 1
ATOM 643 O O . SER A 1 83 ? 7.771 -2.966 -7.369 1.00 95.56 83 SER A O 1
ATOM 645 N N . VAL A 1 84 ? 9.407 -4.128 -6.347 1.00 94.25 84 VAL A N 1
ATOM 646 C CA . VAL A 1 84 ? 10.107 -4.558 -7.567 1.00 94.25 84 VAL A CA 1
ATOM 647 C C . VAL A 1 84 ? 9.652 -5.923 -8.079 1.00 94.25 84 VAL A C 1
ATOM 649 O O . VAL A 1 84 ? 10.005 -6.273 -9.202 1.00 94.25 84 VAL A O 1
ATOM 652 N N . THR A 1 85 ? 8.899 -6.689 -7.285 1.00 94.12 85 THR A N 1
ATOM 653 C CA . THR A 1 85 ? 8.396 -8.018 -7.671 1.00 94.12 85 THR A CA 1
ATOM 654 C C . THR A 1 85 ? 6.909 -8.009 -8.014 1.00 94.12 85 THR A C 1
ATOM 656 O O . THR A 1 85 ? 6.448 -8.933 -8.673 1.00 94.12 85 THR A O 1
ATOM 659 N N . LEU A 1 86 ? 6.183 -6.963 -7.610 1.00 96.88 86 LEU A N 1
ATOM 660 C CA . LEU A 1 86 ? 4.752 -6.817 -7.857 1.00 96.88 86 LEU A CA 1
ATOM 661 C C . LEU A 1 86 ? 4.433 -6.256 -9.243 1.00 96.88 86 LEU A C 1
ATOM 663 O O . LEU A 1 86 ? 5.040 -5.284 -9.710 1.00 96.88 86 LEU A O 1
ATOM 667 N N . GLU A 1 87 ? 3.384 -6.800 -9.850 1.00 96.12 87 GLU A N 1
ATOM 668 C CA . GLU A 1 87 ? 2.752 -6.220 -11.028 1.00 96.12 87 GLU A CA 1
ATOM 669 C C . GLU A 1 87 ? 1.849 -5.029 -10.655 1.00 96.12 87 GLU A C 1
ATOM 671 O O . GLU A 1 87 ? 1.239 -4.984 -9.585 1.00 96.12 87 GLU A O 1
ATOM 676 N N . ASP A 1 88 ? 1.685 -4.060 -11.569 1.00 96.69 88 ASP A N 1
ATOM 677 C CA . ASP A 1 88 ? 0.839 -2.871 -11.336 1.00 96.69 88 ASP A CA 1
ATOM 678 C C . ASP A 1 88 ? -0.621 -3.255 -10.987 1.00 96.69 88 ASP A C 1
ATOM 680 O O . ASP A 1 88 ? -1.306 -2.546 -10.242 1.00 96.69 88 ASP A O 1
ATOM 684 N N . GLY A 1 89 ? -1.102 -4.390 -11.513 1.00 97.81 89 GLY A N 1
ATOM 685 C CA . GLY A 1 89 ? -2.414 -4.954 -11.193 1.00 97.81 89 GLY A CA 1
ATOM 686 C C . GLY A 1 89 ? -2.526 -5.422 -9.740 1.00 97.81 89 GLY A C 1
ATOM 687 O O . GLY A 1 89 ? -3.512 -5.100 -9.075 1.00 97.81 89 GLY A O 1
ATOM 688 N N . GLU A 1 90 ? -1.498 -6.098 -9.227 1.00 98.19 90 GLU A N 1
ATOM 689 C CA . GLU A 1 90 ? -1.437 -6.551 -7.835 1.00 98.19 90 GLU A CA 1
ATOM 690 C C . GLU A 1 90 ? -1.355 -5.360 -6.878 1.00 98.19 90 GLU A C 1
ATOM 692 O O . GLU A 1 90 ? -2.085 -5.315 -5.888 1.00 98.19 90 GLU A O 1
ATOM 697 N N . VAL A 1 91 ? -0.547 -4.342 -7.205 1.00 98.38 91 VAL A N 1
ATOM 698 C CA . VAL A 1 91 ? -0.465 -3.099 -6.416 1.00 98.38 91 VAL A CA 1
ATOM 699 C C . VAL A 1 91 ? -1.829 -2.413 -6.329 1.00 98.38 91 VAL A C 1
ATOM 701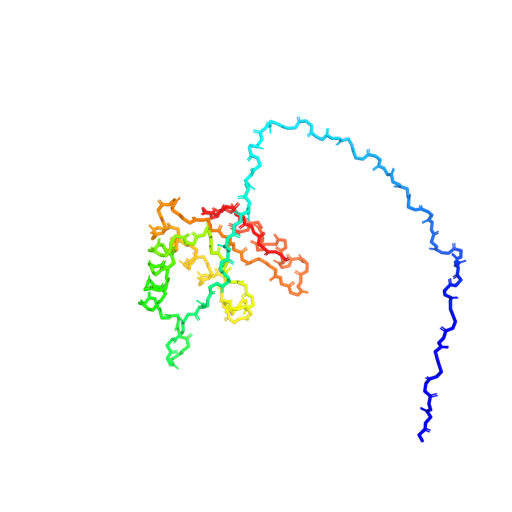 O O . VAL A 1 91 ? -2.257 -2.024 -5.238 1.00 98.38 91 VAL A O 1
ATOM 704 N N . ARG A 1 92 ? -2.551 -2.304 -7.453 1.00 98.56 92 ARG A N 1
ATOM 705 C CA . ARG A 1 92 ? -3.918 -1.761 -7.470 1.00 98.56 92 ARG A CA 1
ATOM 706 C C . ARG A 1 92 ? -4.835 -2.554 -6.539 1.00 98.56 92 ARG A C 1
ATOM 708 O O . ARG A 1 92 ? -5.590 -1.953 -5.777 1.00 98.56 92 ARG A O 1
ATOM 715 N N . GLU A 1 93 ? -4.792 -3.879 -6.597 1.00 98.56 93 GLU A N 1
ATOM 716 C CA . GLU A 1 93 ? -5.662 -4.722 -5.781 1.00 98.56 93 GLU A CA 1
ATOM 717 C C . GLU A 1 93 ? -5.328 -4.636 -4.281 1.00 98.56 93 GLU A C 1
ATOM 719 O O . GLU A 1 93 ? -6.241 -4.518 -3.460 1.00 98.56 93 GLU A O 1
ATOM 724 N N . LEU A 1 94 ? -4.040 -4.597 -3.921 1.00 98.75 94 LEU A N 1
ATOM 725 C CA . LEU A 1 94 ? -3.575 -4.358 -2.550 1.00 98.75 94 LEU A CA 1
ATOM 726 C C . LEU A 1 94 ? -4.129 -3.038 -2.002 1.00 98.75 94 LEU A C 1
ATOM 728 O O . LEU A 1 94 ? -4.703 -3.021 -0.911 1.00 98.75 94 LEU A O 1
ATOM 732 N N . VAL A 1 95 ? -4.024 -1.952 -2.779 1.00 98.62 95 VAL A N 1
ATOM 733 C CA . VAL A 1 95 ? -4.551 -0.625 -2.419 1.00 98.62 95 VAL A CA 1
ATOM 734 C C . VAL A 1 95 ? -6.063 -0.662 -2.205 1.00 98.62 95 VAL A C 1
ATOM 736 O O . VAL A 1 95 ? -6.546 -0.188 -1.178 1.00 98.62 95 VAL A O 1
ATOM 739 N N . LEU A 1 96 ? -6.821 -1.241 -3.141 1.00 98.62 96 LEU A N 1
ATOM 740 C CA . LEU A 1 96 ? -8.283 -1.288 -3.053 1.00 98.62 96 LEU A CA 1
ATOM 741 C C . LEU A 1 96 ? -8.759 -2.106 -1.846 1.00 98.62 96 LEU A C 1
ATOM 743 O O . LEU A 1 96 ? -9.663 -1.675 -1.129 1.00 98.62 96 LEU A O 1
ATOM 747 N N . ARG A 1 97 ? -8.130 -3.259 -1.586 1.00 98.56 97 ARG A N 1
ATOM 748 C CA . ARG A 1 97 ? -8.443 -4.099 -0.421 1.00 98.56 97 ARG A CA 1
ATOM 749 C C . ARG A 1 97 ? -8.089 -3.395 0.887 1.00 98.56 97 ARG A C 1
ATOM 751 O O . ARG A 1 97 ? -8.904 -3.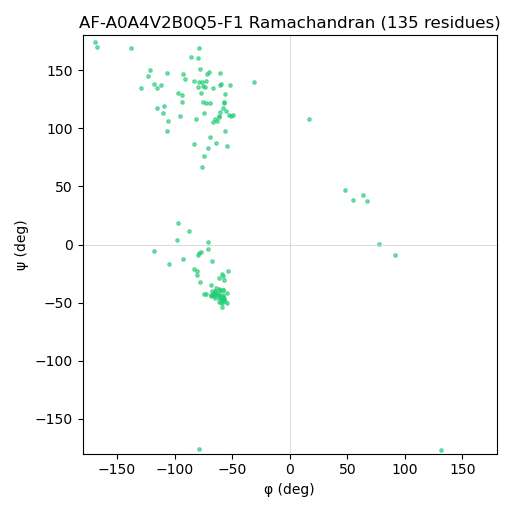398 1.806 1.00 98.56 97 ARG A O 1
ATOM 758 N N . ALA A 1 98 ? -6.914 -2.765 0.960 1.00 98.50 98 ALA A N 1
ATOM 759 C CA . ALA A 1 98 ? -6.488 -2.039 2.152 1.00 98.50 98 ALA A CA 1
ATOM 760 C C . ALA A 1 98 ? -7.381 -0.835 2.446 1.00 98.50 98 ALA A C 1
ATOM 762 O O . ALA A 1 98 ? -7.737 -0.630 3.602 1.00 98.50 98 ALA A O 1
ATOM 763 N N . GLN A 1 99 ? -7.795 -0.078 1.424 1.00 98.12 99 GLN A N 1
ATOM 764 C CA . GLN A 1 99 ? -8.751 1.012 1.608 1.00 98.12 99 GLN A CA 1
ATOM 765 C C . GLN A 1 99 ? -10.055 0.473 2.195 1.00 98.12 99 GLN A C 1
ATOM 767 O O . GLN A 1 99 ? -10.477 0.934 3.258 1.00 98.12 99 GLN A O 1
ATOM 772 N N . ALA A 1 100 ? -10.650 -0.538 1.549 1.00 98.00 100 ALA A N 1
ATOM 773 C CA . ALA A 1 100 ? -11.935 -1.090 1.968 1.00 98.00 100 ALA A CA 1
ATOM 774 C C . ALA A 1 100 ? -11.902 -1.600 3.419 1.00 98.00 100 ALA A C 1
ATOM 776 O O . ALA A 1 100 ? -12.846 -1.386 4.178 1.00 98.00 100 ALA A O 1
ATOM 777 N N . GLN A 1 101 ? -10.800 -2.234 3.824 1.00 97.69 101 GLN A N 1
ATOM 778 C CA . GLN A 1 101 ? -10.597 -2.720 5.190 1.00 97.69 101 GLN A CA 1
ATOM 779 C C . GLN A 1 101 ? -10.330 -1.577 6.175 1.00 97.69 101 GLN A C 1
ATOM 781 O O . GLN A 1 101 ? -10.910 -1.542 7.263 1.00 97.69 101 GLN A O 1
ATOM 786 N N . ALA A 1 102 ? -9.503 -0.599 5.800 1.00 97.12 102 ALA A N 1
ATOM 787 C CA . ALA A 1 102 ? -9.229 0.571 6.622 1.00 97.12 102 ALA A CA 1
ATOM 788 C C . ALA A 1 102 ? -10.505 1.374 6.897 1.00 97.12 102 ALA A C 1
ATOM 790 O O . ALA A 1 102 ? -10.697 1.830 8.025 1.00 97.12 102 ALA A O 1
ATOM 791 N N . ASN A 1 103 ? -11.398 1.511 5.910 1.00 96.44 103 ASN A N 1
ATOM 792 C CA . ASN A 1 103 ? -12.664 2.240 6.020 1.00 96.44 103 ASN A CA 1
ATOM 793 C C . ASN A 1 103 ? -12.475 3.635 6.657 1.00 96.44 103 ASN A C 1
ATOM 795 O O . ASN A 1 103 ? -13.135 3.996 7.631 1.00 96.44 103 ASN A O 1
ATOM 799 N N . GLY A 1 104 ? -11.472 4.374 6.171 1.00 95.25 104 GLY A N 1
ATOM 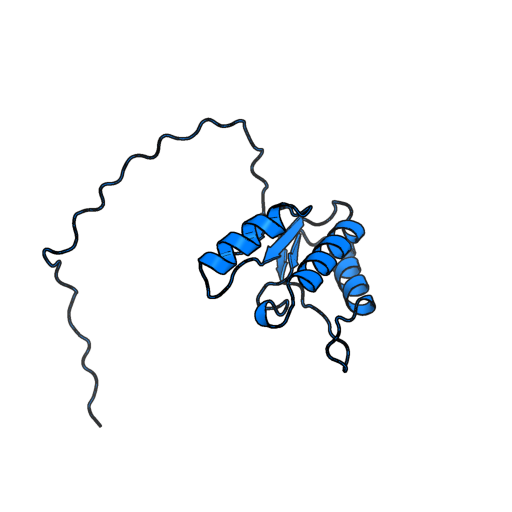800 C CA . GLY A 1 104 ? -11.113 5.713 6.653 1.00 95.25 104 GLY A CA 1
ATOM 801 C C . GLY A 1 104 ? -10.332 5.773 7.973 1.00 95.25 104 GLY A C 1
ATOM 802 O O . GLY A 1 104 ? -10.009 6.869 8.421 1.00 95.25 104 GLY A O 1
ATOM 803 N N . ARG A 1 105 ? -10.009 4.633 8.600 1.00 96.69 105 ARG A N 1
ATOM 804 C CA . ARG A 1 105 ? -9.260 4.582 9.873 1.00 96.69 105 ARG A CA 1
ATOM 805 C C . ARG A 1 105 ? -7.744 4.673 9.707 1.00 96.69 105 ARG A C 1
ATOM 807 O O . ARG A 1 105 ? -7.067 5.025 10.661 1.00 96.69 105 ARG A O 1
ATOM 814 N N . LEU A 1 106 ? -7.230 4.351 8.521 1.00 96.94 106 LEU A N 1
ATOM 815 C CA . LEU A 1 106 ? -5.810 4.420 8.172 1.00 96.94 106 LEU A CA 1
ATOM 816 C C . LEU A 1 106 ? -5.639 5.319 6.952 1.00 96.94 106 LEU A C 1
ATOM 818 O O . LEU A 1 106 ? -6.465 5.269 6.038 1.00 96.94 106 LEU A O 1
ATOM 822 N N . ARG A 1 107 ? -4.534 6.066 6.900 1.00 97.62 107 ARG A N 1
ATOM 823 C CA . ARG A 1 107 ? -4.063 6.685 5.657 1.00 97.62 107 ARG A CA 1
ATOM 824 C C . ARG A 1 107 ? -3.466 5.634 4.733 1.00 97.62 107 ARG A C 1
ATOM 826 O O . ARG A 1 107 ? -2.674 4.806 5.179 1.00 97.62 107 ARG A O 1
ATOM 833 N N . ILE A 1 108 ? -3.797 5.685 3.449 1.00 98.12 108 ILE A N 1
ATOM 834 C CA . ILE A 1 108 ? -3.271 4.764 2.440 1.00 98.12 108 ILE A CA 1
ATOM 835 C C . ILE A 1 108 ? -2.321 5.519 1.514 1.00 98.12 108 ILE A C 1
ATOM 837 O O . ILE A 1 108 ? -2.735 6.386 0.746 1.00 98.12 108 ILE A O 1
ATOM 841 N N . VAL A 1 109 ? -1.037 5.172 1.573 1.00 98.38 109 VAL A N 1
ATOM 842 C CA . VAL A 1 109 ? 0.007 5.675 0.676 1.00 98.38 109 VAL A CA 1
ATOM 843 C C . VAL A 1 109 ? 0.480 4.536 -0.218 1.00 98.38 109 VAL A C 1
ATOM 845 O O . VAL A 1 109 ? 0.693 3.420 0.253 1.00 98.38 109 VAL A O 1
ATOM 848 N N . VAL A 1 110 ? 0.674 4.810 -1.506 1.00 98.56 110 VAL A N 1
ATOM 849 C CA . VAL A 1 110 ? 1.153 3.818 -2.480 1.00 98.56 110 VAL A CA 1
ATOM 850 C C . VAL A 1 110 ? 2.527 4.189 -3.028 1.00 98.56 110 VAL A C 1
ATOM 852 O O . VAL A 1 110 ? 2.772 5.338 -3.389 1.00 98.56 110 VAL A O 1
ATOM 855 N N . GLY A 1 111 ? 3.438 3.224 -3.096 1.00 98.19 111 GLY A N 1
ATOM 856 C CA . GLY A 1 111 ? 4.720 3.369 -3.772 1.00 98.19 111 GLY A CA 1
ATOM 857 C C . GLY A 1 111 ? 4.548 3.379 -5.289 1.00 98.19 111 GLY A C 1
ATOM 858 O O . GLY A 1 111 ? 4.033 2.429 -5.871 1.00 98.19 111 GLY A O 1
ATOM 859 N N . ALA A 1 112 ? 4.996 4.454 -5.935 1.00 97.69 112 ALA A N 1
ATOM 860 C CA . ALA A 1 112 ? 4.999 4.603 -7.393 1.00 97.69 112 ALA A CA 1
ATOM 861 C C . ALA A 1 112 ? 6.412 4.765 -7.978 1.00 97.69 112 ALA A C 1
ATOM 863 O O . ALA A 1 112 ? 6.570 4.808 -9.200 1.00 97.69 112 ALA A O 1
ATOM 864 N N . GLY A 1 113 ? 7.433 4.861 -7.120 1.00 96.19 113 GLY A N 1
ATOM 865 C CA . GLY A 1 113 ? 8.832 4.977 -7.520 1.00 96.19 113 GLY A CA 1
ATOM 866 C C . GLY A 1 113 ? 9.317 3.770 -8.328 1.00 96.19 113 GLY A C 1
ATOM 867 O O . GLY A 1 113 ? 9.038 2.617 -8.003 1.00 96.19 113 GLY A O 1
ATOM 868 N N . THR A 1 114 ? 10.064 4.045 -9.395 1.00 95.00 114 THR A N 1
ATOM 869 C CA . THR A 1 114 ? 10.776 3.051 -10.209 1.00 95.00 114 THR A CA 1
ATOM 870 C C . THR A 1 114 ? 12.170 3.574 -10.561 1.00 95.00 114 THR A C 1
ATOM 872 O O . THR A 1 114 ? 12.454 4.763 -10.410 1.00 95.00 114 THR A O 1
ATOM 875 N N . SER A 1 115 ? 13.032 2.716 -11.111 1.00 94.81 115 SER A N 1
ATOM 876 C CA . SER A 1 115 ? 14.335 3.130 -11.657 1.00 94.81 115 SER A CA 1
ATOM 877 C C . SER A 1 115 ? 14.239 3.946 -12.960 1.00 94.81 115 SER A C 1
ATOM 879 O O . SER A 1 115 ? 15.257 4.421 -13.460 1.00 94.81 115 SER A O 1
ATOM 881 N N . SER A 1 116 ? 13.035 4.138 -13.512 1.00 96.19 116 SER A N 1
ATOM 882 C CA . SER A 1 116 ? 12.772 4.925 -14.718 1.00 96.19 116 SER A CA 1
ATOM 883 C C . SER A 1 116 ? 11.923 6.146 -14.384 1.00 96.19 116 SER A C 1
ATOM 885 O O . SER A 1 116 ? 10.761 6.010 -14.019 1.00 96.19 116 SER A O 1
ATOM 887 N N . THR A 1 117 ? 12.441 7.360 -14.588 1.00 98.06 117 THR A N 1
ATOM 888 C CA . THR A 1 117 ? 11.658 8.591 -14.366 1.00 98.06 117 THR A CA 1
ATOM 889 C C . THR A 1 117 ? 10.350 8.588 -15.158 1.00 98.06 117 THR A C 1
ATOM 891 O O . THR A 1 117 ? 9.305 8.950 -14.625 1.00 98.06 117 THR A O 1
ATOM 894 N N . ALA A 1 118 ? 10.383 8.131 -16.415 1.00 98.00 118 ALA A N 1
ATOM 895 C CA . ALA A 1 118 ? 9.181 8.006 -17.236 1.00 98.00 118 ALA A CA 1
ATOM 896 C C . ALA A 1 118 ? 8.206 6.955 -16.671 1.00 98.00 118 ALA A C 1
ATOM 898 O O . ALA A 1 118 ? 7.001 7.198 -16.632 1.00 98.00 118 ALA A O 1
ATOM 899 N N . GLY A 1 119 ? 8.725 5.821 -16.182 1.00 96.50 119 GLY A N 1
ATOM 900 C CA . GLY A 1 119 ? 7.927 4.788 -15.515 1.00 96.50 119 GLY A CA 1
ATOM 901 C C . GLY A 1 119 ? 7.267 5.295 -14.231 1.00 96.50 119 GLY A C 1
ATOM 902 O O . GLY A 1 119 ? 6.073 5.093 -14.030 1.00 96.50 119 GLY A O 1
ATOM 903 N N . THR A 1 120 ? 8.011 6.040 -13.415 1.00 98.00 120 THR A N 1
ATOM 904 C CA . THR A 1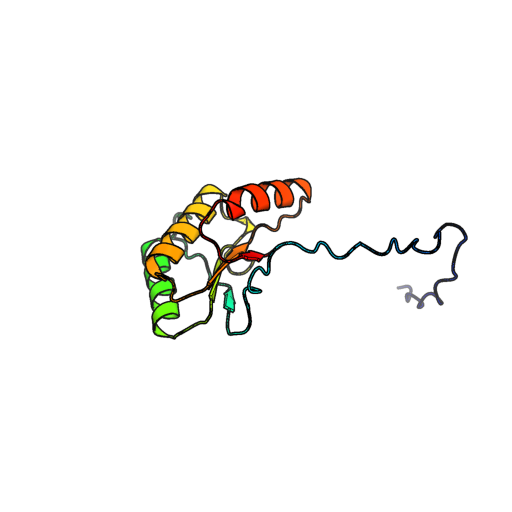 120 ? 7.511 6.688 -12.199 1.00 98.00 120 THR A CA 1
ATOM 905 C C . THR A 1 120 ? 6.406 7.694 -12.518 1.00 98.00 120 THR A C 1
ATOM 907 O O . THR A 1 120 ? 5.360 7.664 -11.880 1.00 98.00 120 THR A O 1
ATOM 910 N N . VAL A 1 121 ? 6.578 8.554 -13.533 1.00 98.25 121 VAL A N 1
ATOM 911 C CA . VAL A 1 121 ? 5.534 9.512 -13.950 1.00 98.25 121 VAL A CA 1
ATOM 912 C C . VAL A 1 121 ? 4.246 8.785 -14.341 1.00 98.25 121 VAL A C 1
ATOM 914 O O . VAL A 1 121 ? 3.171 9.175 -13.887 1.00 98.25 121 VAL A O 1
ATOM 917 N N . ARG A 1 122 ? 4.352 7.708 -15.128 1.00 97.31 122 ARG A N 1
ATOM 918 C CA . ARG A 1 122 ? 3.202 6.883 -15.516 1.00 97.31 122 ARG A CA 1
ATOM 919 C C . ARG A 1 122 ? 2.519 6.257 -14.292 1.00 97.31 122 ARG A C 1
ATOM 921 O O . ARG A 1 122 ? 1.309 6.402 -14.144 1.00 97.31 122 ARG A O 1
ATOM 928 N N . ARG A 1 123 ? 3.274 5.619 -13.389 1.00 97.44 123 ARG A N 1
ATOM 929 C CA . ARG A 1 123 ? 2.716 5.003 -12.169 1.00 97.44 123 ARG A CA 1
ATOM 930 C C . ARG A 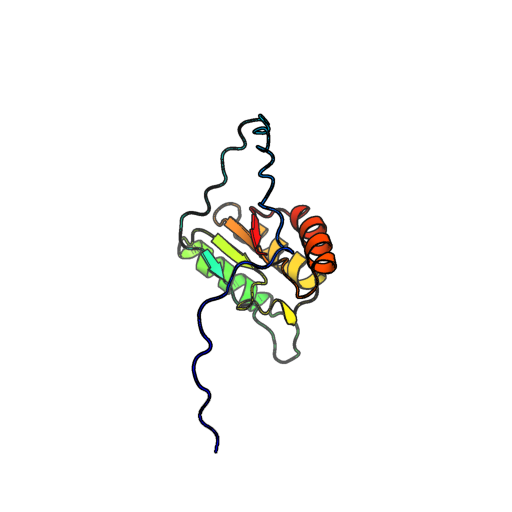1 123 ? 2.043 6.023 -11.258 1.00 97.44 123 ARG A C 1
ATOM 932 O O . ARG A 1 123 ? 0.959 5.756 -10.759 1.00 97.44 123 ARG A O 1
ATOM 939 N N . VAL A 1 124 ? 2.631 7.207 -11.074 1.00 98.25 124 VAL A N 1
ATOM 940 C CA . VAL A 1 124 ? 2.005 8.289 -10.297 1.00 98.25 124 VAL A CA 1
ATOM 941 C C . VAL A 1 124 ? 0.660 8.684 -10.919 1.00 98.25 124 VAL A C 1
ATOM 943 O O . VAL A 1 124 ? -0.334 8.780 -10.204 1.00 98.25 124 VAL A O 1
ATOM 946 N N . GLN A 1 125 ? 0.586 8.867 -12.242 1.00 97.31 125 GLN A N 1
ATOM 947 C CA . GLN A 1 125 ? -0.680 9.175 -12.922 1.00 97.31 125 GLN A CA 1
ATOM 948 C C . GLN A 1 125 ? -1.729 8.069 -12.735 1.00 97.31 125 GLN A C 1
ATOM 950 O O . GLN A 1 125 ? -2.882 8.362 -12.434 1.00 97.31 125 GLN A O 1
ATOM 955 N N . GLU A 1 126 ? -1.337 6.803 -12.871 1.00 96.69 126 GLU A N 1
ATOM 956 C CA . GLU A 1 126 ? -2.247 5.664 -12.707 1.00 96.69 126 GLU A CA 1
ATOM 957 C C . GLU A 1 126 ? -2.718 5.482 -11.256 1.00 96.69 126 GLU A C 1
ATOM 959 O O . GLU A 1 126 ? -3.901 5.247 -11.011 1.00 96.69 126 GLU A O 1
ATOM 964 N N . PHE A 1 127 ? -1.815 5.593 -10.282 1.00 97.69 127 PHE A N 1
ATOM 965 C CA . PHE A 1 127 ? -2.121 5.319 -8.878 1.00 97.69 127 PHE A CA 1
ATOM 966 C C . PHE A 1 127 ? -2.823 6.478 -8.172 1.00 97.69 127 PHE A C 1
ATOM 968 O O . PHE A 1 127 ? -3.608 6.235 -7.263 1.00 97.69 127 PHE A O 1
ATOM 975 N N . THR A 1 128 ? -2.634 7.723 -8.617 1.00 96.81 128 THR A N 1
ATOM 976 C CA . THR A 1 128 ? -3.426 8.866 -8.117 1.00 96.81 128 THR A CA 1
ATOM 977 C C . THR A 1 128 ? -4.903 8.805 -8.522 1.00 96.81 128 THR A C 1
ATOM 979 O O . THR A 1 128 ? -5.717 9.507 -7.929 1.00 96.81 128 THR A O 1
ATOM 982 N N . ALA A 1 129 ? -5.277 7.953 -9.486 1.00 96.38 129 ALA A N 1
ATOM 983 C CA . ALA A 1 129 ? -6.678 7.670 -9.804 1.00 96.38 129 ALA A CA 1
ATOM 984 C C . ALA A 1 129 ? -7.335 6.661 -8.836 1.00 96.38 129 ALA A C 1
ATOM 986 O O . ALA A 1 129 ? -8.545 6.446 -8.899 1.00 96.38 129 ALA A O 1
ATOM 987 N N . LEU A 1 130 ? -6.553 6.021 -7.958 1.00 97.31 130 LEU A N 1
ATOM 988 C CA . LEU A 1 130 ? -7.041 5.143 -6.892 1.00 97.31 130 LEU A CA 1
ATOM 989 C C . LEU A 1 130 ? -7.404 5.968 -5.644 1.00 97.31 130 LEU A C 1
ATOM 991 O O . LEU A 1 130 ? -6.931 7.095 -5.498 1.00 97.31 130 LEU A O 1
ATOM 995 N N . PRO A 1 131 ? -8.213 5.431 -4.710 1.00 96.56 131 PRO A N 1
ATOM 996 C CA . PRO A 1 131 ? -8.563 6.124 -3.469 1.00 96.56 131 PRO A CA 1
ATOM 997 C C . PRO A 1 131 ? -7.399 6.091 -2.458 1.00 96.56 131 PRO A C 1
ATOM 999 O O . PRO A 1 131 ? -7.489 5.435 -1.422 1.00 96.56 131 PRO A O 1
ATOM 1002 N N . VAL A 1 132 ? -6.297 6.769 -2.781 1.00 97.31 132 VAL A N 1
ATOM 1003 C CA . VAL A 1 132 ? -5.101 6.904 -1.936 1.00 97.31 132 VAL A CA 1
ATOM 1004 C C . VAL A 1 132 ? -5.004 8.309 -1.348 1.00 97.31 132 VAL A C 1
ATOM 1006 O O . VAL A 1 132 ? -5.390 9.290 -1.980 1.00 97.31 132 VAL A O 1
ATOM 1009 N N . ASP A 1 133 ? -4.450 8.419 -0.143 1.00 97.31 133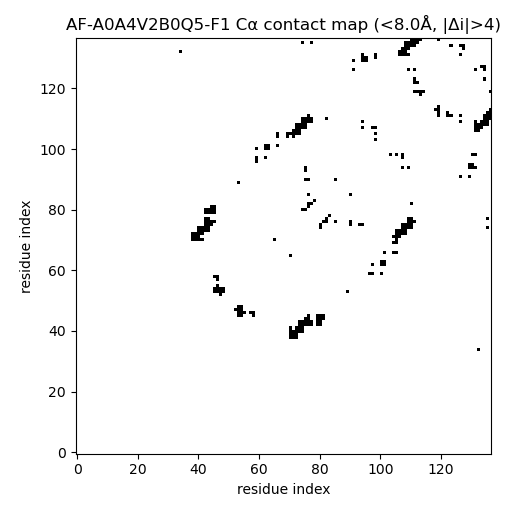 ASP A N 1
ATOM 1010 C CA . ASP A 1 133 ? -4.166 9.699 0.510 1.00 97.31 133 ASP A CA 1
ATOM 1011 C C . ASP A 1 133 ? -2.867 10.333 -0.007 1.00 97.31 133 ASP A C 1
ATOM 1013 O O . ASP A 1 133 ? -2.678 11.545 0.099 1.00 97.31 133 ASP A O 1
ATOM 1017 N N . GLY A 1 134 ? -1.958 9.522 -0.557 1.00 96.69 134 GLY A N 1
ATOM 1018 C CA . GLY A 1 134 ? -0.670 9.989 -1.052 1.00 96.69 134 GLY A CA 1
ATOM 1019 C C . GLY A 1 134 ? 0.098 8.950 -1.860 1.00 96.69 134 GLY A C 1
ATOM 1020 O O . GLY A 1 134 ? -0.289 7.785 -1.967 1.00 96.69 134 GLY A O 1
ATOM 1021 N N . VAL A 1 135 ? 1.224 9.392 -2.416 1.00 97.31 135 VAL A N 1
ATOM 1022 C CA . VAL A 1 135 ? 2.124 8.565 -3.223 1.00 97.31 135 VAL A CA 1
ATOM 1023 C C . VAL A 1 135 ? 3.551 8.715 -2.697 1.00 97.31 135 VAL A C 1
ATOM 1025 O O . VAL A 1 135 ? 3.992 9.833 -2.433 1.00 97.31 135 VAL A O 1
ATOM 1028 N N . LEU A 1 136 ? 4.266 7.600 -2.549 1.00 97.38 136 LEU A N 1
ATOM 1029 C CA . LEU A 1 136 ? 5.692 7.554 -2.225 1.00 97.38 136 LEU A CA 1
ATOM 1030 C C . LEU A 1 136 ? 6.502 7.368 -3.521 1.00 97.38 136 LEU A C 1
ATOM 1032 O O . LEU A 1 136 ? 6.192 6.476 -4.316 1.00 97.38 136 LEU A O 1
ATOM 1036 N N . VAL A 1 137 ? 7.526 8.200 -3.735 1.00 94.69 137 VAL A N 1
ATOM 1037 C CA . VAL A 1 137 ? 8.379 8.215 -4.940 1.00 94.69 137 VAL A CA 1
ATOM 1038 C C . VAL A 1 137 ? 9.840 8.038 -4.569 1.00 94.69 137 VAL A C 1
ATOM 1040 O O . VAL A 1 137 ? 10.285 8.747 -3.640 1.00 94.69 137 VAL A O 1
#

Sequence (137 aa):
MPVYRCLPRIARGPYYPAPLFRRFKRFAGNSMSAVSFAGLHVAIVTPFRAGGEVDWAAWTRLVDFHVQQGTDGLVIAGTTGESVTLEDGEVRELVLRAQAQANGRLRIVVGAGTSSTAGTVRRVQEFTALPVDGVLV

Nearest PDB structures (foldseek):
  3lci-assembly1_A  TM=9.042E-01  e=6.918E-08  Escherichia coli K-12
  3lcf-assembly1_A  TM=9.015E-01  e=7.386E-08  Escherichia coli K-12
  1hl2-assembly1_A  TM=8.999E-01  e=9.598E-08  Escherichia coli
  3lcl-assembly1_A  TM=9.020E-01  e=1.025E-07  Escherichia coli K-12
  7loy-assembly1_B  TM=9.183E-01  e=1.848E-07  Candidatus Liberibacter solanacearum